Protein AF-A0A4Z2ER16-F1 (afdb_monomer_lite)

InterPro domains:
  IPR020846 Major facilitator superfamily domain [PS50850] (1-105)
  IPR036259 MFS transporter superfamily [G3DSA:1.20.1250.20] (1-100)
  IPR036259 MFS transporter superfamily [SSF103473] (2-90)

Sequence (105 aa):
MLLVCGCLVNGPYSL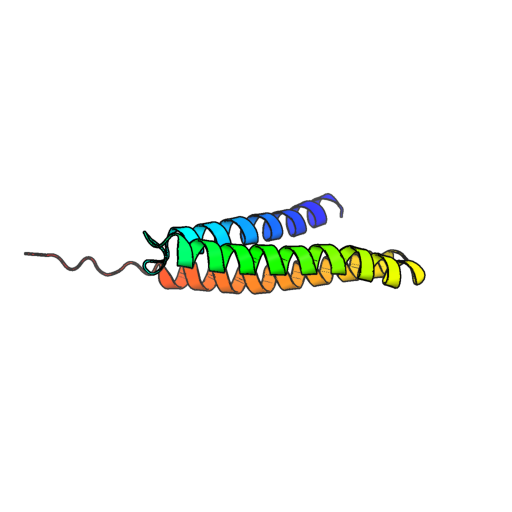ITTAVSADLGTHKSLKGNARALSTVTAIIDGTGSVGAALGPLLAGLLSAGGWDRVFYMLMAADFLALLTLLRLVTKELSSNKPRPISAVE

Structure (mmCIF, N/CA/C/O backbone):
data_AF-A0A4Z2ER16-F1
#
_entry.id   AF-A0A4Z2ER16-F1
#
loop_
_atom_site.group_PDB
_atom_site.id
_atom_site.type_symbol
_atom_site.label_atom_id
_atom_site.label_alt_id
_atom_site.label_comp_id
_atom_site.label_asym_id
_atom_site.label_entity_id
_atom_site.label_seq_id
_atom_site.pdbx_PDB_ins_code
_atom_site.Cartn_x
_atom_site.Cartn_y
_atom_site.Cartn_z
_atom_site.occupancy
_atom_site.B_iso_or_equiv
_atom_site.auth_seq_id
_atom_site.auth_comp_id
_atom_site.auth_asym_id
_atom_site.auth_atom_id
_atom_site.pdbx_PDB_model_num
ATOM 1 N N . MET A 1 1 ? -5.107 2.910 -23.172 1.00 51.16 1 MET A N 1
ATOM 2 C CA . MET A 1 1 ? -4.344 2.265 -22.077 1.00 51.16 1 MET A CA 1
ATOM 3 C C . MET A 1 1 ? -4.287 3.121 -20.820 1.00 51.16 1 MET A C 1
ATOM 5 O O . MET A 1 1 ? -4.714 2.629 -19.791 1.00 51.16 1 MET A O 1
ATOM 9 N N . LEU A 1 2 ? -3.868 4.392 -20.888 1.00 55.12 2 LEU A N 1
ATOM 10 C CA . LEU A 1 2 ? -3.733 5.264 -19.704 1.00 55.12 2 LEU A CA 1
ATOM 11 C C . LEU A 1 2 ? -5.012 5.442 -18.872 1.00 55.12 2 LEU A C 1
ATOM 13 O O . LEU A 1 2 ? -4.923 5.512 -17.657 1.00 55.12 2 LEU A O 1
ATOM 17 N N . LEU A 1 3 ? -6.192 5.471 -19.497 1.00 53.72 3 LEU A N 1
ATOM 18 C CA . LEU A 1 3 ? -7.464 5.614 -18.776 1.00 53.72 3 LEU A CA 1
ATOM 19 C C . LEU A 1 3 ? -7.849 4.332 -18.018 1.00 53.72 3 LEU A C 1
ATOM 21 O O . LEU A 1 3 ? -8.266 4.396 -16.869 1.00 53.72 3 LEU A O 1
ATOM 25 N N . VAL A 1 4 ? -7.620 3.162 -18.626 1.00 55.75 4 VAL A N 1
ATOM 26 C CA . VAL A 1 4 ? -7.838 1.862 -17.971 1.00 55.75 4 VAL A CA 1
ATOM 27 C C . VAL A 1 4 ? -6.829 1.666 -16.844 1.00 55.75 4 VAL A C 1
ATOM 29 O O . VAL A 1 4 ? -7.241 1.353 -15.736 1.00 55.75 4 VAL A O 1
ATOM 32 N N . CYS A 1 5 ? -5.540 1.933 -17.080 1.00 57.22 5 CYS A N 1
ATOM 33 C CA . CYS A 1 5 ? -4.525 1.911 -16.025 1.00 57.22 5 CYS A CA 1
ATOM 34 C C . CYS A 1 5 ? -4.851 2.935 -14.925 1.00 57.22 5 CYS A C 1
ATOM 36 O O . CYS A 1 5 ? -4.865 2.592 -13.758 1.00 57.22 5 CYS A O 1
ATOM 38 N N . GLY A 1 6 ? -5.221 4.170 -15.262 1.00 56.69 6 GLY A N 1
ATOM 39 C CA . GLY A 1 6 ? -5.568 5.195 -14.276 1.00 56.69 6 GLY A CA 1
ATOM 40 C C . GLY A 1 6 ? -6.729 4.788 -13.365 1.00 56.69 6 GLY A C 1
ATOM 41 O O . GLY A 1 6 ? -6.626 4.948 -12.150 1.00 56.69 6 GLY A O 1
ATOM 42 N N . CYS A 1 7 ? -7.795 4.210 -13.928 1.00 59.00 7 CYS A N 1
ATOM 43 C CA . CYS A 1 7 ? -8.937 3.708 -13.160 1.00 59.00 7 CYS A CA 1
ATOM 44 C C . CYS A 1 7 ? -8.593 2.464 -12.328 1.00 59.00 7 CYS A C 1
ATOM 46 O O . CYS A 1 7 ? -8.994 2.384 -11.168 1.00 59.00 7 CYS A O 1
ATOM 48 N N . LEU A 1 8 ? -7.847 1.508 -12.896 1.00 57.34 8 LEU A N 1
ATOM 49 C CA . LEU A 1 8 ? -7.492 0.259 -12.214 1.00 57.34 8 LEU A CA 1
ATOM 50 C C . LEU A 1 8 ? -6.417 0.440 -11.138 1.00 57.34 8 LEU A C 1
ATOM 52 O O . LEU A 1 8 ? -6.278 -0.443 -10.309 1.00 57.34 8 LEU A O 1
ATOM 56 N N . VAL A 1 9 ? -5.681 1.553 -11.145 1.00 53.84 9 VAL A N 1
ATOM 57 C CA . VAL A 1 9 ? -4.614 1.851 -10.176 1.00 53.84 9 VAL A CA 1
ATOM 58 C C . VAL A 1 9 ? -5.097 2.811 -9.085 1.00 53.84 9 VAL A C 1
ATOM 60 O O . VAL A 1 9 ? -4.944 2.525 -7.898 1.00 53.84 9 VAL A O 1
ATOM 63 N N . ASN A 1 10 ? -5.783 3.907 -9.440 1.00 59.75 10 ASN A N 1
ATOM 64 C CA . ASN A 1 10 ? -6.341 4.815 -8.426 1.00 59.75 10 ASN A CA 1
ATOM 65 C C . ASN A 1 10 ? -7.517 4.203 -7.657 1.00 59.75 10 ASN A C 1
ATOM 67 O O . ASN A 1 10 ? -7.690 4.506 -6.478 1.00 59.75 10 ASN A O 1
ATOM 71 N N . GLY A 1 11 ? -8.316 3.343 -8.299 1.00 63.34 11 GLY A N 1
ATOM 72 C CA . GLY A 1 11 ? -9.445 2.669 -7.657 1.00 63.34 11 GLY A CA 1
ATOM 73 C C . GLY A 1 11 ? -9.013 1.846 -6.435 1.00 63.34 11 GLY A C 1
ATOM 74 O O . GLY A 1 11 ? -9.456 2.144 -5.328 1.00 63.34 11 GLY A O 1
ATOM 75 N N . PRO A 1 12 ? -8.108 0.860 -6.585 1.00 63.56 12 PRO A N 1
ATOM 76 C CA . PRO A 1 12 ? -7.568 0.074 -5.478 1.00 63.56 12 PRO A CA 1
ATOM 77 C C . PRO A 1 12 ? -6.852 0.915 -4.426 1.00 63.56 12 PRO A C 1
ATOM 79 O O . PRO A 1 12 ? -7.098 0.730 -3.238 1.00 63.56 12 PRO A O 1
ATOM 82 N N . TYR A 1 13 ? -6.015 1.871 -4.837 1.00 59.47 13 TYR A N 1
ATOM 83 C CA . TYR A 1 13 ? -5.285 2.721 -3.896 1.00 59.47 13 TYR A CA 1
ATOM 84 C C . TYR A 1 13 ? -6.242 3.517 -2.991 1.00 59.47 13 TYR A C 1
ATOM 86 O O . TYR A 1 13 ? -6.077 3.553 -1.770 1.00 59.47 13 TYR A O 1
ATOM 94 N N . SER A 1 14 ? -7.309 4.074 -3.577 1.00 59.22 14 SER A N 1
ATOM 95 C CA . SER A 1 14 ? -8.365 4.786 -2.849 1.00 59.22 14 SER A CA 1
ATOM 96 C C . SER A 1 14 ? -9.211 3.847 -1.973 1.00 59.22 14 SER A C 1
ATOM 98 O O . SER A 1 14 ? -9.604 4.211 -0.863 1.00 59.22 14 SER A O 1
ATOM 100 N N . LEU A 1 15 ? -9.429 2.601 -2.408 1.00 62.25 15 LEU A N 1
ATOM 101 C CA . LEU A 1 15 ? -10.147 1.588 -1.631 1.00 62.25 15 LEU A CA 1
ATOM 102 C C . LEU A 1 15 ? -9.343 1.075 -0.429 1.00 62.25 15 LEU A C 1
ATOM 104 O O . LEU A 1 15 ? -9.939 0.868 0.622 1.00 62.25 15 LEU A O 1
ATOM 108 N N . ILE A 1 16 ? -8.018 0.916 -0.535 1.00 67.38 16 ILE A N 1
ATOM 109 C CA . ILE A 1 16 ? -7.166 0.480 0.588 1.00 67.38 16 ILE A CA 1
ATOM 110 C C . ILE A 1 16 ? -7.226 1.498 1.720 1.00 67.38 16 ILE A C 1
ATOM 112 O O . ILE A 1 16 ? -7.519 1.130 2.855 1.00 67.38 16 ILE A O 1
ATOM 116 N N . THR A 1 17 ? -6.994 2.780 1.419 1.00 66.69 17 THR A N 1
ATOM 117 C CA . THR A 1 17 ? -7.016 3.820 2.456 1.00 66.69 17 THR A CA 1
ATOM 118 C C . THR A 1 17 ? -8.404 3.959 3.079 1.00 66.69 17 THR A C 1
ATOM 120 O O . THR A 1 17 ? -8.508 4.055 4.298 1.00 66.69 17 THR A O 1
ATOM 123 N N . THR A 1 18 ? -9.471 3.854 2.281 1.00 62.41 18 THR A N 1
ATOM 124 C CA . THR A 1 18 ? -10.851 3.953 2.778 1.00 62.41 18 THR A CA 1
ATOM 125 C C . THR A 1 18 ? -11.237 2.749 3.636 1.00 62.41 18 THR A C 1
ATOM 127 O O . THR A 1 18 ? -11.817 2.919 4.707 1.00 62.41 18 THR A O 1
ATOM 130 N N . ALA A 1 19 ? -10.896 1.535 3.201 1.00 63.19 19 ALA A N 1
ATOM 131 C CA . ALA A 1 19 ? -11.230 0.314 3.923 1.00 63.19 19 ALA A CA 1
ATOM 132 C C . ALA A 1 19 ? -10.445 0.202 5.234 1.00 63.19 19 ALA A C 1
ATOM 134 O O . ALA A 1 19 ? -11.027 -0.122 6.262 1.00 63.19 19 ALA A O 1
ATOM 135 N N . VAL A 1 20 ? -9.158 0.558 5.232 1.00 66.75 20 VAL A N 1
ATOM 136 C CA . VAL A 1 20 ? -8.333 0.584 6.447 1.00 66.75 20 VAL A CA 1
ATOM 137 C C . VAL A 1 20 ? -8.842 1.638 7.436 1.00 66.75 20 VAL A C 1
ATOM 139 O O . VAL A 1 20 ? -8.977 1.341 8.621 1.00 66.75 20 VAL A O 1
ATOM 142 N N . SER A 1 21 ? -9.203 2.842 6.973 1.00 64.44 21 SER A N 1
ATOM 143 C CA . SER A 1 21 ? -9.812 3.868 7.835 1.00 64.44 21 SER A CA 1
ATOM 144 C C . SER A 1 21 ? -11.179 3.451 8.391 1.00 64.44 21 SER A C 1
ATOM 146 O O . SER A 1 21 ? -11.470 3.720 9.557 1.00 64.44 21 SER A O 1
ATOM 148 N N . ALA A 1 22 ? -12.012 2.775 7.595 1.00 60.75 22 ALA A N 1
ATOM 149 C CA . ALA A 1 22 ? -13.317 2.278 8.032 1.00 60.75 22 ALA A CA 1
ATOM 150 C C . ALA A 1 22 ? -13.200 1.124 9.046 1.00 60.75 22 ALA A C 1
ATOM 152 O O . ALA A 1 22 ? -13.927 1.104 10.045 1.00 60.75 22 ALA A O 1
ATOM 153 N N . ASP A 1 23 ? -12.259 0.201 8.835 1.00 62.28 23 ASP A N 1
ATOM 154 C CA . ASP A 1 23 ? -12.022 -0.946 9.719 1.00 62.28 23 ASP A CA 1
ATOM 155 C C . ASP A 1 23 ? -11.471 -0.484 11.083 1.00 62.28 23 ASP A C 1
ATOM 157 O O . ASP A 1 23 ? -11.958 -0.879 12.144 1.00 62.28 23 ASP A O 1
ATOM 161 N N . LEU A 1 24 ? -10.557 0.493 11.078 1.00 58.19 24 LEU A N 1
ATOM 162 C CA . LEU A 1 24 ? -10.062 1.159 12.289 1.00 58.19 24 LEU A CA 1
ATOM 163 C C . LEU A 1 24 ? -11.132 1.967 13.032 1.00 58.19 24 LEU A C 1
ATOM 165 O O . LEU A 1 24 ? -11.155 1.975 14.264 1.00 58.19 24 LEU A O 1
ATOM 169 N N . GLY A 1 25 ? -12.022 2.640 12.298 1.00 55.59 25 GLY A N 1
ATOM 170 C CA . GLY A 1 25 ? -13.083 3.472 12.869 1.00 55.59 25 GLY A CA 1
ATOM 171 C C . GLY A 1 25 ? -14.230 2.684 13.513 1.00 55.59 25 GLY A C 1
ATOM 172 O O . GLY A 1 25 ? -14.931 3.214 14.379 1.00 55.59 25 GLY A O 1
ATOM 173 N N . THR A 1 26 ? -14.430 1.420 13.125 1.00 55.59 26 THR A N 1
ATOM 174 C CA . THR A 1 26 ? -15.575 0.601 13.566 1.00 55.59 26 THR A CA 1
ATOM 175 C C . THR A 1 26 ? -15.205 -0.538 14.523 1.00 55.59 26 THR A C 1
ATOM 177 O O . THR A 1 26 ? -16.089 -1.074 15.204 1.00 55.59 26 THR A O 1
ATOM 180 N N . HIS A 1 27 ? -13.916 -0.864 14.678 1.00 56.16 27 HIS A N 1
ATOM 181 C CA . HIS A 1 27 ? -13.457 -1.925 15.577 1.00 56.16 27 HIS A CA 1
ATOM 182 C C . HIS A 1 27 ? -13.742 -1.607 17.062 1.00 56.16 27 HIS A C 1
ATOM 184 O O . HIS A 1 27 ? -13.197 -0.667 17.648 1.00 56.16 27 HIS A O 1
ATOM 190 N N . LYS A 1 28 ? -14.564 -2.440 17.723 1.00 54.34 28 LYS A N 1
ATOM 191 C CA . LYS A 1 28 ? -14.975 -2.258 19.137 1.00 54.34 28 LYS A CA 1
ATOM 192 C C . LYS A 1 28 ? -13.805 -2.175 20.129 1.00 54.34 28 LYS A C 1
ATOM 194 O O . LYS A 1 28 ? -13.955 -1.540 21.164 1.00 54.34 28 LYS A O 1
ATOM 199 N N . SER A 1 29 ? -12.656 -2.775 19.812 1.00 53.66 29 SER A N 1
ATOM 200 C CA . SER A 1 29 ? -11.444 -2.755 20.650 1.00 53.66 29 SER A CA 1
ATOM 201 C C . SER A 1 29 ? -10.678 -1.423 20.605 1.00 53.66 29 SER A C 1
ATOM 203 O O . SER A 1 29 ? -9.851 -1.165 21.476 1.00 53.66 29 SER A O 1
ATOM 205 N N . LEU A 1 30 ? -10.938 -0.588 19.591 1.00 53.53 30 LEU A N 1
ATOM 206 C CA . LEU A 1 30 ? -10.288 0.712 19.366 1.00 53.53 30 LEU A CA 1
ATOM 207 C C . LEU A 1 30 ? -11.242 1.889 19.621 1.00 53.53 30 LEU A C 1
ATOM 209 O O . LEU A 1 30 ? -10.801 3.014 19.861 1.00 53.53 30 LEU A O 1
ATOM 213 N N . LYS A 1 31 ? -12.554 1.624 19.632 1.00 54.00 31 LYS A N 1
ATOM 214 C CA 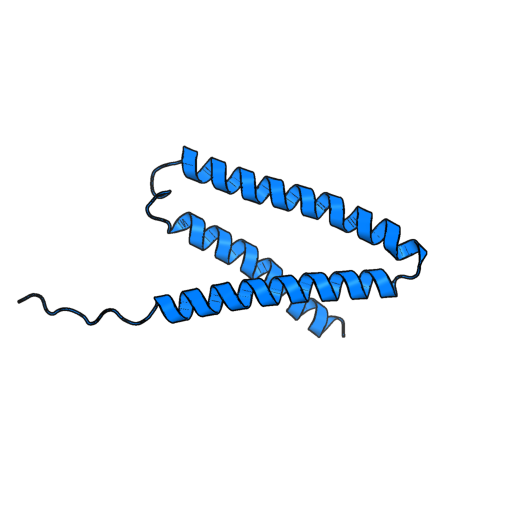. LYS A 1 31 ? -13.604 2.603 19.917 1.00 54.00 31 LYS A CA 1
ATOM 215 C C . LYS A 1 31 ? -13.487 3.114 21.362 1.00 54.00 31 LYS A C 1
ATOM 217 O O . LYS A 1 31 ? -13.904 2.448 22.302 1.00 54.00 31 LYS A O 1
ATOM 222 N N . GLY A 1 32 ? -12.900 4.301 21.525 1.00 61.69 32 GLY A N 1
ATOM 223 C CA . GLY A 1 32 ? -12.671 4.956 22.821 1.00 61.69 32 GLY A CA 1
ATOM 224 C C . GLY A 1 32 ? -11.259 4.792 23.401 1.00 61.69 32 GLY A C 1
ATOM 225 O O . GLY A 1 32 ? -10.945 5.446 24.390 1.00 61.69 32 GLY A O 1
ATOM 226 N N . ASN A 1 33 ? -10.379 3.991 22.782 1.00 65.25 33 ASN A N 1
ATOM 227 C CA . ASN A 1 33 ? -8.985 3.831 23.212 1.00 65.25 33 ASN A CA 1
ATOM 228 C C . ASN A 1 33 ? -8.022 4.449 22.185 1.00 65.25 33 ASN A C 1
ATOM 230 O O . ASN A 1 33 ? -7.500 3.770 21.298 1.00 65.25 33 ASN A O 1
ATOM 234 N N . ALA A 1 34 ? -7.764 5.751 22.344 1.00 67.88 34 ALA A N 1
ATOM 235 C CA . ALA A 1 34 ? -6.898 6.532 21.457 1.00 67.88 34 ALA A CA 1
ATOM 236 C C . ALA A 1 34 ? -5.473 5.962 21.324 1.00 67.88 34 ALA A C 1
ATOM 238 O O . ALA A 1 34 ? -4.842 6.126 20.283 1.00 67.88 34 ALA A O 1
ATOM 239 N N . ARG A 1 35 ? -4.971 5.259 22.348 1.00 71.44 35 ARG A N 1
ATOM 240 C CA . ARG A 1 35 ? -3.615 4.690 22.368 1.00 71.44 35 ARG A CA 1
ATOM 241 C C . ARG A 1 35 ? -3.484 3.453 21.482 1.00 71.44 35 ARG A C 1
ATOM 243 O O . ARG A 1 35 ? -2.470 3.265 20.814 1.00 71.44 35 ARG A O 1
ATOM 250 N N . ALA A 1 36 ? -4.506 2.603 21.472 1.00 73.06 36 ALA A N 1
ATOM 251 C CA . ALA A 1 36 ? -4.530 1.438 20.597 1.00 73.06 36 ALA A CA 1
ATOM 252 C C . ALA A 1 36 ? -4.738 1.865 19.134 1.00 73.06 36 ALA A C 1
ATOM 254 O O . ALA A 1 36 ? -4.055 1.357 18.249 1.00 73.06 36 ALA A O 1
ATOM 255 N N . LEU A 1 37 ? -5.603 2.858 18.894 1.00 69.56 37 LEU A N 1
ATOM 256 C CA . LEU A 1 37 ? -5.828 3.414 17.559 1.00 69.56 37 LEU A CA 1
ATOM 257 C C . LEU A 1 37 ? -4.548 4.052 17.000 1.00 69.56 37 LEU A C 1
ATOM 259 O O . LEU A 1 37 ? -4.155 3.735 15.883 1.00 69.56 37 LEU A O 1
ATOM 263 N N . SER A 1 38 ? -3.855 4.882 17.790 1.00 77.19 38 SER A N 1
ATOM 264 C CA . SER A 1 38 ? -2.610 5.526 17.352 1.00 77.19 38 SER A CA 1
ATOM 265 C C . SER A 1 38 ? -1.507 4.522 17.025 1.00 77.19 38 SER A C 1
ATOM 267 O O . SER A 1 38 ? -0.752 4.741 16.085 1.00 77.19 38 SER A O 1
ATOM 269 N N . THR A 1 39 ? -1.436 3.406 17.755 1.00 82.38 39 THR A N 1
ATOM 270 C CA . THR A 1 39 ? -0.454 2.345 17.494 1.00 82.38 39 THR A CA 1
ATOM 271 C C . THR A 1 39 ? -0.721 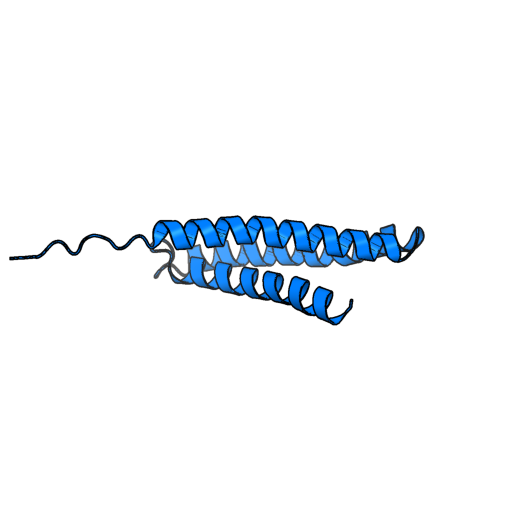1.670 16.152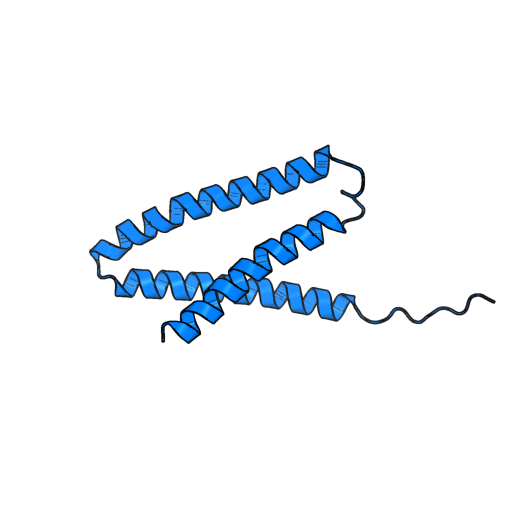 1.00 82.38 39 THR A C 1
ATOM 273 O O . THR A 1 39 ? 0.209 1.470 15.374 1.00 82.38 39 THR A O 1
ATOM 276 N N . VAL A 1 40 ? -1.982 1.355 15.840 1.00 77.75 40 VAL A N 1
ATOM 277 C CA . VAL A 1 40 ? -2.317 0.735 14.549 1.00 77.75 40 VAL A CA 1
ATOM 278 C C . VAL A 1 40 ? -2.113 1.724 13.400 1.00 77.75 40 VAL A C 1
ATOM 280 O O . VAL A 1 40 ? -1.531 1.352 12.383 1.00 77.75 40 VAL A O 1
ATOM 283 N N . THR A 1 41 ? -2.484 2.9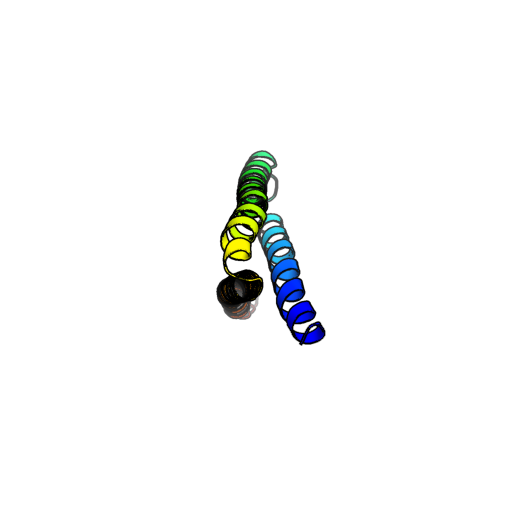95 13.580 1.00 81.38 41 THR A N 1
ATOM 284 C CA . THR A 1 41 ? -2.190 4.053 12.602 1.00 81.38 41 THR A CA 1
ATOM 285 C C . THR A 1 41 ? -0.688 4.205 12.375 1.00 81.38 41 THR A C 1
ATOM 287 O O . THR A 1 41 ? -0.264 4.279 11.228 1.00 81.38 41 THR A O 1
ATOM 290 N N . ALA A 1 42 ? 0.128 4.182 13.434 1.00 83.31 42 ALA A N 1
ATOM 291 C CA . ALA A 1 42 ? 1.582 4.267 13.319 1.00 83.31 42 ALA A CA 1
ATOM 292 C C . ALA A 1 42 ? 2.183 3.071 12.562 1.00 83.31 42 ALA A C 1
ATOM 294 O O . ALA A 1 42 ? 3.134 3.244 11.804 1.00 83.31 42 ALA A O 1
ATOM 295 N N . ILE A 1 43 ? 1.624 1.866 12.721 1.00 84.25 43 ILE A N 1
ATOM 296 C CA . ILE A 1 43 ? 2.044 0.692 11.943 1.00 84.25 43 ILE A CA 1
ATOM 297 C C . ILE A 1 43 ? 1.704 0.884 10.463 1.00 84.25 43 ILE A C 1
ATOM 299 O O . ILE A 1 43 ? 2.563 0.665 9.612 1.00 84.25 43 ILE A O 1
ATOM 303 N N . ILE A 1 44 ? 0.480 1.313 10.148 1.00 80.75 44 ILE A N 1
ATOM 304 C CA . ILE A 1 44 ? 0.053 1.536 8.760 1.00 80.75 44 ILE A CA 1
ATOM 305 C C . ILE A 1 44 ? 0.910 2.612 8.102 1.00 80.75 44 ILE A C 1
ATOM 307 O O . ILE A 1 44 ? 1.462 2.379 7.028 1.00 80.75 44 ILE A O 1
ATOM 311 N N . ASP A 1 45 ? 1.081 3.748 8.770 1.00 81.25 45 ASP A N 1
ATOM 312 C CA . ASP A 1 45 ? 1.887 4.862 8.278 1.00 81.25 45 ASP A CA 1
ATOM 313 C C . ASP A 1 45 ? 3.362 4.461 8.101 1.00 81.25 45 ASP A C 1
ATOM 315 O O . ASP A 1 45 ? 3.984 4.735 7.070 1.00 81.25 45 ASP A O 1
ATOM 319 N N . GLY A 1 46 ? 3.897 3.684 9.049 1.00 83.06 46 GLY A N 1
ATOM 320 C CA . GLY A 1 46 ? 5.230 3.093 8.953 1.00 83.06 46 GLY A CA 1
ATOM 321 C C . GLY A 1 46 ? 5.381 2.174 7.738 1.00 83.06 46 GLY A C 1
ATOM 322 O O . GLY A 1 46 ? 6.342 2.303 6.979 1.00 83.06 46 GLY A O 1
ATOM 323 N N . THR A 1 47 ? 4.418 1.278 7.495 1.00 84.31 47 THR A N 1
ATOM 324 C CA . THR A 1 47 ? 4.440 0.403 6.309 1.00 84.31 47 THR A CA 1
ATOM 325 C C . THR A 1 47 ? 4.281 1.179 4.999 1.00 84.31 47 THR A C 1
ATOM 327 O O . THR A 1 47 ? 4.956 0.858 4.019 1.00 84.31 47 THR A O 1
ATOM 330 N N . GLY A 1 48 ? 3.464 2.238 4.987 1.00 79.06 48 GLY A N 1
ATOM 331 C CA . GLY A 1 48 ? 3.309 3.138 3.844 1.00 79.06 48 GLY A CA 1
ATOM 332 C C . GLY A 1 48 ? 4.613 3.853 3.492 1.00 79.06 48 GLY A C 1
ATOM 333 O O . GLY A 1 48 ? 5.004 3.880 2.326 1.00 79.06 48 GLY A O 1
ATOM 334 N N . SER A 1 49 ? 5.344 4.335 4.501 1.00 82.81 49 SER A N 1
ATOM 335 C CA . SER A 1 49 ? 6.655 4.972 4.324 1.00 82.81 49 SER A CA 1
ATOM 336 C C . SER A 1 49 ? 7.708 4.016 3.749 1.00 82.81 49 SER A C 1
ATOM 338 O O . SER A 1 49 ? 8.487 4.405 2.879 1.00 82.81 49 SER A O 1
ATOM 340 N N . VAL A 1 50 ? 7.709 2.744 4.166 1.00 85.00 50 VAL A N 1
ATOM 341 C CA . VAL A 1 50 ? 8.596 1.719 3.583 1.00 85.00 50 VAL A CA 1
ATOM 342 C C . VAL A 1 50 ? 8.265 1.483 2.107 1.00 85.00 50 VAL A C 1
ATOM 344 O O . VAL A 1 50 ? 9.170 1.444 1.274 1.00 85.00 50 VAL A O 1
ATOM 347 N N . GLY A 1 51 ? 6.979 1.382 1.758 1.00 82.69 51 GLY A N 1
ATOM 348 C CA . GLY A 1 51 ? 6.541 1.274 0.363 1.00 82.69 51 GLY A CA 1
ATOM 349 C C . GLY A 1 51 ? 6.935 2.494 -0.477 1.00 82.69 51 GLY A C 1
ATOM 350 O O . GLY A 1 51 ? 7.444 2.338 -1.587 1.00 82.69 51 GLY A O 1
ATOM 351 N N . ALA A 1 52 ? 6.783 3.700 0.077 1.00 80.19 52 ALA A N 1
ATOM 352 C CA . ALA A 1 52 ? 7.160 4.955 -0.572 1.00 80.19 52 ALA A CA 1
ATOM 353 C C . ALA A 1 52 ? 8.675 5.084 -0.801 1.00 80.19 52 ALA A C 1
ATOM 355 O O . ALA A 1 52 ? 9.086 5.716 -1.770 1.00 80.19 52 ALA A O 1
ATOM 356 N N . ALA A 1 53 ? 9.506 4.465 0.043 1.00 86.88 53 ALA A N 1
ATOM 357 C CA . ALA A 1 53 ? 10.952 4.394 -0.162 1.00 86.88 53 ALA A CA 1
ATOM 358 C C . ALA A 1 53 ? 11.345 3.307 -1.182 1.00 86.88 53 ALA A C 1
ATOM 360 O O . ALA A 1 53 ? 12.210 3.527 -2.032 1.00 86.88 53 ALA A O 1
ATOM 361 N N . LEU A 1 54 ? 10.698 2.138 -1.124 1.00 83.75 54 LEU A N 1
ATOM 362 C CA . LEU A 1 54 ? 10.996 1.009 -2.010 1.00 83.75 54 LEU A CA 1
ATOM 363 C C . LEU A 1 54 ? 10.527 1.235 -3.450 1.00 83.75 54 LEU A C 1
ATOM 365 O O . LEU A 1 54 ? 11.212 0.802 -4.373 1.00 83.75 54 LEU A O 1
ATOM 369 N N . GLY A 1 55 ? 9.399 1.914 -3.663 1.00 84.12 55 GLY A N 1
ATOM 370 C CA . GLY A 1 55 ? 8.845 2.161 -4.998 1.00 84.12 55 GLY A CA 1
ATOM 371 C C . GLY A 1 55 ? 9.835 2.870 -5.934 1.00 84.12 55 GLY A C 1
ATOM 372 O O . GLY A 1 55 ? 10.192 2.306 -6.969 1.00 84.12 55 GLY A O 1
ATOM 373 N N . PRO A 1 56 ? 10.346 4.062 -5.572 1.00 86.00 56 PRO A N 1
ATOM 374 C CA . PRO A 1 56 ? 11.360 4.773 -6.348 1.00 86.00 56 PRO A CA 1
ATOM 375 C C . PRO A 1 56 ? 12.689 4.019 -6.449 1.00 86.00 56 PRO A C 1
ATOM 377 O O . PRO A 1 56 ? 13.326 4.065 -7.499 1.00 86.00 56 PRO A O 1
ATOM 380 N N . LEU A 1 57 ? 13.099 3.294 -5.400 1.00 86.81 57 LEU A N 1
ATOM 381 C CA . LEU A 1 57 ? 14.322 2.487 -5.422 1.00 86.81 57 LEU A CA 1
ATOM 382 C C . LEU A 1 57 ? 14.239 1.374 -6.479 1.00 86.81 57 LEU A C 1
ATOM 384 O O . LEU A 1 57 ? 15.139 1.232 -7.307 1.00 86.81 57 LEU A O 1
ATOM 388 N N . LEU A 1 58 ? 13.144 0.610 -6.482 1.00 82.69 58 LEU A N 1
ATOM 389 C CA . LEU A 1 58 ? 12.901 -0.451 -7.459 1.00 82.69 58 LEU A CA 1
ATOM 390 C C . LEU A 1 58 ? 12.684 0.120 -8.862 1.00 82.69 58 LEU A C 1
ATOM 392 O O . LEU A 1 58 ? 13.236 -0.416 -9.819 1.00 82.69 58 LEU A O 1
ATOM 396 N N . ALA A 1 59 ? 11.957 1.232 -8.991 1.00 83.94 59 ALA A N 1
ATOM 397 C CA . ALA A 1 59 ? 11.789 1.920 -10.268 1.00 83.94 59 ALA A CA 1
ATOM 398 C C . ALA A 1 59 ? 13.137 2.393 -10.839 1.00 83.94 59 ALA A C 1
ATOM 400 O O . ALA A 1 59 ? 13.392 2.207 -12.026 1.00 83.94 59 ALA A O 1
ATOM 401 N N . GLY A 1 60 ? 14.026 2.935 -10.000 1.00 84.75 60 GLY A N 1
ATOM 402 C CA . GLY A 1 60 ? 15.372 3.353 -10.395 1.00 84.75 60 GLY A CA 1
ATOM 403 C C . GLY A 1 60 ? 16.247 2.183 -10.848 1.00 84.75 60 GLY A C 1
ATOM 404 O O . GLY A 1 60 ? 16.871 2.255 -11.904 1.00 84.75 60 GLY A O 1
ATOM 405 N N . LEU A 1 61 ? 16.239 1.076 -10.098 1.00 86.00 61 LEU A N 1
ATOM 406 C CA . LEU A 1 61 ? 16.987 -0.141 -10.442 1.00 86.00 61 LEU A CA 1
ATOM 407 C C . LEU A 1 61 ? 16.467 -0.810 -11.725 1.00 86.00 61 LEU A C 1
ATOM 409 O O . LEU A 1 61 ? 17.255 -1.279 -12.544 1.00 86.00 61 LEU A O 1
ATOM 413 N N . LEU A 1 62 ? 15.147 -0.852 -11.919 1.00 84.25 62 LEU A N 1
ATOM 414 C CA . LEU A 1 62 ? 14.516 -1.495 -13.075 1.00 84.25 62 LEU A CA 1
ATOM 415 C C . LEU A 1 62 ? 14.562 -0.626 -14.339 1.00 84.25 62 LEU A C 1
ATOM 417 O O . LEU A 1 62 ? 14.613 -1.177 -15.439 1.00 84.25 62 LEU A O 1
ATOM 421 N N . SER A 1 63 ? 14.599 0.704 -14.194 1.00 84.38 63 SER A N 1
ATOM 422 C CA . SER A 1 63 ? 14.699 1.651 -15.315 1.00 84.38 63 SER A CA 1
ATOM 423 C C . SER A 1 63 ? 15.994 1.476 -16.119 1.00 84.38 63 SER A C 1
ATOM 425 O O . SER A 1 63 ? 15.990 1.646 -17.338 1.00 84.38 63 SER A O 1
ATOM 427 N N . ALA A 1 64 ? 17.075 0.998 -15.486 1.00 78.25 64 ALA A N 1
ATOM 428 C CA . ALA A 1 64 ? 18.330 0.667 -16.168 1.00 78.25 64 ALA A CA 1
ATOM 429 C C . ALA A 1 64 ? 18.173 -0.404 -17.272 1.00 78.25 64 ALA A C 1
ATOM 431 O O . ALA A 1 64 ? 18.964 -0.441 -18.210 1.00 78.25 64 ALA A O 1
ATOM 432 N N . GLY A 1 65 ? 17.152 -1.266 -17.178 1.00 74.62 65 GLY A N 1
ATOM 433 C CA . GLY A 1 65 ? 16.841 -2.315 -18.156 1.00 74.62 65 GLY A CA 1
ATOM 434 C C . GLY A 1 65 ? 15.670 -1.994 -19.091 1.00 74.62 65 GLY A C 1
ATOM 435 O O . GLY A 1 65 ? 15.182 -2.913 -19.755 1.00 74.62 65 GLY A O 1
ATOM 436 N N . GLY A 1 66 ? 15.202 -0.740 -19.111 1.00 83.69 66 GLY A N 1
ATOM 437 C CA . GLY A 1 66 ? 14.072 -0.262 -19.910 1.00 83.69 66 GLY A CA 1
ATOM 438 C C . GLY A 1 66 ? 12.813 0.024 -19.083 1.00 83.69 66 GLY A C 1
ATOM 439 O O . GLY A 1 66 ? 12.457 -0.718 -18.166 1.00 83.69 66 GLY A O 1
ATOM 440 N N . TRP A 1 67 ? 12.101 1.094 -19.449 1.00 83.19 67 TRP A N 1
ATOM 441 C CA . TRP A 1 67 ? 10.892 1.558 -18.755 1.00 83.19 67 TRP A CA 1
ATOM 442 C C . TRP A 1 67 ? 9.749 0.537 -18.746 1.00 83.19 67 TRP A C 1
ATOM 444 O O . TRP A 1 67 ? 8.944 0.537 -17.816 1.00 83.19 67 TRP A O 1
ATOM 454 N N . ASP A 1 68 ? 9.721 -0.394 -19.701 1.00 83.00 68 ASP A N 1
ATOM 455 C CA . ASP A 1 68 ? 8.741 -1.484 -19.739 1.00 83.00 68 ASP A CA 1
ATOM 456 C C . ASP A 1 68 ? 8.754 -2.320 -18.454 1.00 83.00 68 ASP A C 1
ATOM 458 O O . ASP A 1 68 ? 7.700 -2.690 -17.943 1.00 83.00 68 ASP A O 1
ATOM 462 N N . ARG A 1 69 ? 9.932 -2.562 -17.859 1.00 80.50 69 ARG A N 1
ATOM 463 C CA . ARG A 1 69 ? 10.054 -3.315 -16.598 1.00 80.50 69 ARG A CA 1
ATOM 464 C C . ARG A 1 69 ? 9.433 -2.571 -15.422 1.00 80.50 69 ARG A C 1
ATOM 466 O O . ARG A 1 69 ? 8.836 -3.201 -14.553 1.00 80.50 69 ARG A O 1
ATOM 473 N N . VAL A 1 70 ? 9.543 -1.244 -15.411 1.00 84.12 70 VAL A N 1
ATOM 474 C CA . VAL A 1 70 ? 8.901 -0.391 -14.404 1.00 84.12 70 VAL A CA 1
ATOM 475 C C . VAL A 1 70 ? 7.383 -0.454 -14.572 1.00 84.12 70 VAL A C 1
ATOM 477 O O . VAL A 1 70 ? 6.670 -0.635 -13.589 1.00 84.12 70 VAL A O 1
ATOM 480 N N . PHE A 1 71 ? 6.878 -0.403 -15.808 1.00 81.50 71 PHE A N 1
ATOM 481 C CA . PHE A 1 71 ? 5.445 -0.545 -16.073 1.00 81.50 71 PHE A CA 1
ATOM 482 C C . PHE A 1 71 ? 4.903 -1.926 -15.684 1.00 81.50 71 PHE A C 1
ATOM 484 O O . PHE A 1 71 ? 3.848 -1.999 -15.055 1.00 81.50 71 PHE A O 1
ATOM 491 N N . TYR A 1 72 ? 5.621 -3.012 -15.983 1.00 82.50 72 TYR A N 1
ATOM 492 C CA . TYR A 1 72 ? 5.235 -4.356 -15.539 1.00 82.50 72 TYR A CA 1
ATOM 493 C C . TYR A 1 72 ? 5.271 -4.502 -14.014 1.00 82.50 72 TYR A C 1
ATOM 495 O O . TYR A 1 72 ? 4.376 -5.123 -13.445 1.00 82.50 72 TYR A O 1
ATOM 503 N N . MET A 1 73 ? 6.261 -3.906 -13.343 1.00 85.69 73 MET A N 1
ATOM 504 C CA . MET A 1 73 ? 6.328 -3.869 -11.881 1.00 85.69 73 MET A CA 1
ATOM 505 C C . MET A 1 73 ? 5.110 -3.148 -11.284 1.00 85.69 73 MET A C 1
ATOM 507 O O . MET A 1 73 ? 4.496 -3.681 -10.363 1.00 85.69 73 MET A O 1
ATOM 511 N N . LEU A 1 74 ? 4.736 -1.979 -11.820 1.00 82.38 74 LEU A N 1
ATOM 512 C CA . LEU A 1 74 ? 3.553 -1.234 -11.374 1.00 82.38 74 LEU A CA 1
ATOM 513 C C . LEU A 1 74 ? 2.270 -2.050 -11.587 1.00 82.38 74 LEU A C 1
ATOM 515 O O . LEU A 1 74 ? 1.537 -2.287 -10.633 1.00 82.38 74 LEU A O 1
ATOM 519 N N . MET A 1 75 ? 2.062 -2.600 -12.790 1.00 83.81 75 MET A N 1
ATOM 520 C CA . MET A 1 75 ? 0.893 -3.445 -13.078 1.00 83.81 75 MET A CA 1
ATOM 521 C C . MET A 1 75 ? 0.801 -4.667 -12.153 1.00 83.81 75 MET A C 1
ATOM 523 O O . MET A 1 75 ? -0.294 -5.028 -11.724 1.00 83.81 75 MET A O 1
ATOM 527 N N . ALA A 1 76 ? 1.928 -5.310 -11.835 1.00 83.88 76 ALA A N 1
ATOM 528 C CA . ALA A 1 76 ? 1.958 -6.448 -10.921 1.00 83.88 76 ALA A CA 1
ATOM 529 C C . ALA A 1 76 ? 1.637 -6.041 -9.473 1.00 83.88 76 ALA A C 1
ATOM 531 O O . ALA A 1 76 ? 0.886 -6.747 -8.797 1.00 83.88 76 ALA A O 1
ATOM 532 N N . ALA A 1 77 ? 2.167 -4.907 -9.005 1.00 83.25 77 ALA A N 1
ATOM 533 C CA . ALA A 1 77 ? 1.866 -4.367 -7.681 1.00 83.25 77 ALA A CA 1
ATOM 534 C C . ALA A 1 77 ? 0.372 -4.026 -7.540 1.00 83.25 77 ALA A C 1
ATOM 536 O O . ALA A 1 77 ? -0.257 -4.418 -6.555 1.00 83.25 77 ALA A O 1
ATOM 537 N N . ASP A 1 78 ? -0.215 -3.396 -8.558 1.00 80.25 78 ASP A N 1
ATOM 538 C CA . ASP A 1 78 ? -1.637 -3.045 -8.586 1.00 80.25 78 ASP A CA 1
ATOM 539 C C . ASP A 1 78 ? -2.542 -4.277 -8.674 1.00 80.25 78 ASP A C 1
ATOM 541 O O . ASP A 1 78 ? -3.572 -4.350 -8.003 1.00 80.25 78 ASP A O 1
ATOM 545 N N . PHE A 1 79 ? -2.143 -5.297 -9.438 1.00 82.19 79 PHE A N 1
ATOM 546 C CA . PHE A 1 79 ? -2.859 -6.570 -9.477 1.00 82.19 79 PHE A CA 1
ATOM 547 C C . PHE A 1 79 ? -2.849 -7.274 -8.112 1.00 82.19 79 PHE A C 1
ATOM 549 O O . PHE A 1 79 ? -3.873 -7.800 -7.670 1.00 82.19 79 PHE A O 1
ATOM 556 N N . LEU A 1 80 ? -1.710 -7.258 -7.413 1.00 81.25 80 LEU A N 1
ATOM 557 C CA . LEU A 1 80 ? -1.590 -7.854 -6.085 1.00 81.25 80 LEU A CA 1
ATOM 558 C C . LEU A 1 80 ? -2.438 -7.096 -5.051 1.00 81.25 80 LEU A C 1
ATOM 560 O O . LEU A 1 80 ? -3.110 -7.726 -4.233 1.00 81.25 80 LEU A O 1
ATOM 564 N N . ALA A 1 81 ? -2.463 -5.763 -5.135 1.00 80.12 81 ALA A N 1
ATOM 565 C CA . ALA A 1 81 ? -3.339 -4.904 -4.341 1.00 80.12 81 ALA A CA 1
ATOM 566 C C . ALA A 1 81 ? -4.827 -5.181 -4.617 1.00 80.12 81 ALA A C 1
ATOM 568 O O . ALA A 1 81 ? -5.631 -5.297 -3.692 1.00 80.12 81 ALA A O 1
ATOM 569 N N . LEU A 1 82 ? -5.207 -5.358 -5.883 1.00 80.56 82 LEU A N 1
ATOM 570 C CA . LEU A 1 82 ? -6.574 -5.713 -6.254 1.00 80.56 82 LEU A CA 1
ATOM 571 C C . LEU A 1 82 ? -6.980 -7.082 -5.687 1.00 80.56 82 LEU A C 1
ATOM 573 O O . LEU A 1 82 ? -8.094 -7.236 -5.187 1.00 80.56 82 LEU A O 1
ATOM 577 N N . LEU A 1 83 ? -6.083 -8.072 -5.716 1.00 80.62 83 LEU A N 1
ATOM 578 C CA . LEU A 1 83 ? -6.348 -9.407 -5.175 1.00 80.62 83 LEU A CA 1
ATOM 579 C C . LEU A 1 83 ? -6.569 -9.382 -3.653 1.00 80.62 83 LEU A C 1
ATOM 581 O O . LEU A 1 83 ? -7.464 -10.065 -3.145 1.00 80.62 83 LEU A O 1
ATOM 585 N N . THR A 1 84 ? -5.770 -8.611 -2.911 1.00 79.88 84 THR A N 1
ATOM 586 C CA . THR A 1 84 ? -5.930 -8.483 -1.453 1.00 79.88 84 THR A CA 1
ATOM 587 C C . THR A 1 84 ? -7.213 -7.735 -1.093 1.00 79.88 84 THR A C 1
ATOM 589 O O . THR A 1 84 ? -7.926 -8.163 -0.182 1.00 79.88 84 THR A O 1
ATOM 592 N N . LEU A 1 85 ? -7.573 -6.701 -1.856 1.00 76.06 85 LEU A N 1
ATOM 593 C CA . LEU A 1 85 ? -8.845 -5.992 -1.712 1.00 76.06 85 LEU A CA 1
ATOM 594 C C . LEU A 1 85 ? -10.058 -6.859 -2.040 1.00 76.06 85 LEU A C 1
ATOM 596 O O . LEU A 1 85 ? -11.043 -6.815 -1.311 1.00 76.06 85 LEU A O 1
ATOM 600 N N . LEU A 1 86 ? -10.000 -7.670 -3.099 1.00 79.50 86 LEU A N 1
ATOM 601 C CA . LEU A 1 86 ? -11.081 -8.595 -3.450 1.00 79.50 86 LEU A CA 1
ATOM 602 C C . LEU A 1 86 ? -11.398 -9.534 -2.281 1.00 79.50 86 LEU A C 1
ATOM 604 O O . LEU A 1 86 ? -12.566 -9.728 -1.948 1.00 79.50 86 LEU A O 1
ATOM 608 N N . ARG A 1 87 ? -10.375 -10.056 -1.591 1.00 78.38 87 ARG A N 1
ATOM 609 C CA . ARG A 1 87 ? -10.584 -10.858 -0.374 1.00 78.38 87 ARG A CA 1
ATOM 610 C C . ARG A 1 87 ? -11.277 -10.062 0.730 1.00 78.38 87 ARG A C 1
ATOM 612 O O . ARG A 1 87 ? -12.204 -10.584 1.343 1.00 78.38 87 ARG A O 1
ATOM 619 N N . LEU A 1 88 ? -10.875 -8.813 0.958 1.00 76.12 88 LEU A N 1
ATOM 620 C CA . LEU A 1 88 ? -11.513 -7.951 1.954 1.00 76.12 88 LEU A CA 1
ATOM 621 C C . LEU A 1 88 ? -12.988 -7.695 1.615 1.00 76.12 88 LEU A C 1
ATOM 623 O O . LEU A 1 88 ? -13.857 -7.938 2.445 1.00 76.12 88 LEU A O 1
ATOM 627 N N . VAL A 1 89 ? -13.282 -7.314 0.370 1.00 79.88 89 VAL A N 1
ATOM 628 C CA . VAL A 1 89 ? -14.652 -7.072 -0.105 1.00 79.88 89 VAL A CA 1
ATOM 629 C C . VAL A 1 89 ? -15.511 -8.332 0.018 1.00 79.88 89 VAL A C 1
ATOM 631 O O . VAL A 1 89 ? -16.626 -8.262 0.525 1.00 79.88 89 VAL A O 1
ATOM 634 N N . THR A 1 90 ? -15.003 -9.505 -0.379 1.00 77.81 90 THR A N 1
ATOM 635 C CA . THR A 1 90 ? -15.755 -10.765 -0.218 1.00 77.81 90 THR A CA 1
ATOM 636 C C . THR A 1 90 ? -16.039 -11.094 1.248 1.00 77.81 90 THR A C 1
ATOM 638 O O . THR A 1 90 ? -17.127 -11.575 1.563 1.00 77.81 90 THR A O 1
ATOM 641 N N . LYS A 1 91 ? -15.106 -10.791 2.160 1.00 74.00 91 LYS A N 1
ATOM 642 C CA . LYS A 1 91 ? -15.297 -10.968 3.602 1.00 74.00 91 LYS A CA 1
ATOM 643 C C . LYS A 1 91 ? -16.370 -10.021 4.147 1.00 74.00 91 LYS A C 1
ATOM 645 O O . LYS A 1 91 ? -17.248 -10.484 4.870 1.00 74.00 91 LYS A O 1
ATOM 650 N N . GLU A 1 92 ? -16.343 -8.746 3.765 1.00 72.06 92 GLU A N 1
ATOM 651 C CA . GLU A 1 92 ? -17.360 -7.760 4.159 1.00 72.06 92 GLU A CA 1
ATOM 652 C C . GLU A 1 92 ? -18.756 -8.145 3.651 1.00 72.06 92 GLU A C 1
ATOM 654 O O . GLU A 1 92 ? -19.720 -8.187 4.418 1.00 72.06 92 GLU A O 1
ATOM 659 N N . LEU A 1 93 ? -18.862 -8.535 2.377 1.00 77.62 93 LEU A N 1
ATOM 660 C CA . LEU A 1 93 ? -20.123 -8.987 1.783 1.00 77.62 93 LEU A CA 1
ATOM 661 C C . LEU A 1 93 ? -20.664 -10.252 2.463 1.00 77.62 93 LEU A C 1
ATOM 663 O O . LEU A 1 93 ? -21.867 -10.362 2.692 1.00 77.62 93 LEU A O 1
ATOM 667 N N . SER A 1 94 ? -19.790 -11.196 2.822 1.00 72.50 94 SER A N 1
ATOM 668 C CA . SER A 1 94 ? -20.195 -12.432 3.498 1.00 72.50 94 SER A CA 1
ATOM 669 C C . SER A 1 94 ? -20.513 -12.230 4.988 1.00 72.50 94 SER A C 1
ATOM 671 O O . SER A 1 94 ? -21.298 -12.996 5.549 1.00 72.50 94 SER A O 1
ATOM 673 N N . SER A 1 95 ? -19.926 -11.214 5.629 1.00 61.44 95 SER A N 1
ATOM 674 C CA . SER A 1 95 ? -20.199 -10.817 7.018 1.00 61.44 95 SER A CA 1
ATOM 675 C C . SER A 1 95 ? -21.543 -10.091 7.154 1.00 61.44 95 SER A C 1
ATOM 677 O O . SER A 1 95 ? -22.237 -10.248 8.158 1.00 61.44 95 SER A O 1
ATOM 679 N N . ASN A 1 96 ? -21.978 -9.381 6.107 1.00 53.53 96 ASN A N 1
ATOM 680 C CA . ASN A 1 96 ? -23.254 -8.666 6.076 1.00 53.53 96 ASN A CA 1
ATOM 681 C C . ASN A 1 96 ? -24.475 -9.563 5.774 1.00 53.53 96 ASN A C 1
ATOM 683 O O . ASN A 1 96 ? -25.510 -9.081 5.309 1.00 53.53 96 ASN A O 1
ATOM 687 N N . LYS A 1 97 ? -24.391 -10.877 6.038 1.00 45.88 97 LYS A N 1
ATOM 688 C CA . LYS A 1 97 ? -25.580 -11.738 6.025 1.00 45.88 97 LYS A CA 1
ATOM 689 C C . LYS A 1 97 ? -26.548 -11.193 7.089 1.00 45.88 97 LYS A C 1
ATOM 691 O O . LYS A 1 97 ? -26.149 -11.106 8.254 1.00 45.88 97 LYS A O 1
ATOM 696 N N . PRO A 1 98 ? -27.787 -10.806 6.731 1.00 43.78 98 PRO A N 1
ATOM 697 C CA . PRO A 1 98 ? -28.718 -10.214 7.680 1.00 43.78 98 PRO A CA 1
ATOM 698 C C . PRO A 1 98 ? -28.914 -11.184 8.843 1.00 43.78 98 PRO A C 1
ATOM 700 O O . PRO A 1 98 ? -29.302 -12.338 8.645 1.00 43.78 98 PRO A O 1
ATOM 703 N N . ARG A 1 99 ? -28.603 -10.732 10.064 1.00 46.28 99 ARG A N 1
ATOM 704 C CA . ARG A 1 99 ? -29.019 -11.455 11.268 1.00 46.28 99 ARG A CA 1
ATOM 705 C C . ARG A 1 99 ? -30.544 -11.569 11.200 1.00 46.28 99 ARG A C 1
ATOM 707 O O . ARG A 1 99 ? -31.182 -10.538 10.977 1.00 46.28 99 ARG A O 1
ATOM 714 N N . PRO A 1 100 ? -31.136 -12.768 11.358 1.00 44.34 100 PRO A N 1
ATOM 715 C CA . PRO A 1 100 ? -32.580 -12.864 11.488 1.00 44.34 100 PRO A CA 1
ATOM 716 C C . PRO A 1 100 ? -32.979 -11.968 12.660 1.00 44.34 100 PRO A C 1
ATOM 718 O O . PRO A 1 100 ? -32.408 -12.077 13.746 1.00 44.34 100 PRO A O 1
ATOM 721 N N . ILE A 1 101 ? -33.883 -11.026 12.397 1.00 49.56 101 ILE A N 1
ATOM 722 C CA . ILE A 1 101 ? -34.496 -10.175 13.411 1.00 49.56 101 ILE A CA 1
ATOM 723 C C . ILE A 1 101 ? -35.194 -11.140 14.369 1.00 49.56 101 ILE A C 1
ATOM 725 O O . ILE A 1 101 ? -36.262 -11.661 14.059 1.00 49.56 101 ILE A O 1
ATOM 729 N N . SER A 1 102 ? -34.553 -11.459 15.494 1.00 48.28 102 SER A N 1
ATOM 730 C CA . SER A 1 102 ? -35.230 -12.126 16.595 1.00 48.28 102 SER A CA 1
ATOM 731 C C . SER A 1 102 ? -36.251 -11.125 17.113 1.00 48.28 102 SER A C 1
ATOM 733 O O . SER A 1 102 ? -35.876 -10.121 17.723 1.00 48.28 102 SER A O 1
ATOM 735 N N . ALA A 1 103 ? -37.516 -11.372 16.776 1.00 50.81 103 ALA A N 1
ATOM 736 C CA . ALA A 1 103 ? -38.661 -10.731 17.390 1.00 50.81 103 ALA A CA 1
ATOM 737 C C . ALA A 1 103 ? -38.480 -10.788 18.912 1.00 50.81 103 ALA A C 1
ATOM 739 O O . ALA A 1 103 ? -38.287 -11.867 19.473 1.00 50.81 103 ALA A O 1
ATOM 740 N N . VAL A 1 104 ? -38.453 -9.620 19.545 1.00 47.31 104 VAL A N 1
ATOM 741 C CA . VAL A 1 104 ? -38.556 -9.507 20.997 1.00 47.31 104 VAL A CA 1
ATOM 742 C C . VAL A 1 104 ? -40.032 -9.247 21.264 1.00 47.31 104 VAL A C 1
ATOM 744 O O . VAL A 1 104 ? -40.542 -8.185 20.902 1.00 47.31 104 VAL A O 1
ATOM 747 N N . GLU A 1 105 ? -40.691 -10.287 21.765 1.00 37.91 105 GLU A N 1
ATOM 748 C CA . GLU A 1 105 ? -41.990 -10.249 22.443 1.00 37.91 105 GLU A CA 1
ATOM 749 C C . GLU A 1 105 ? -41.823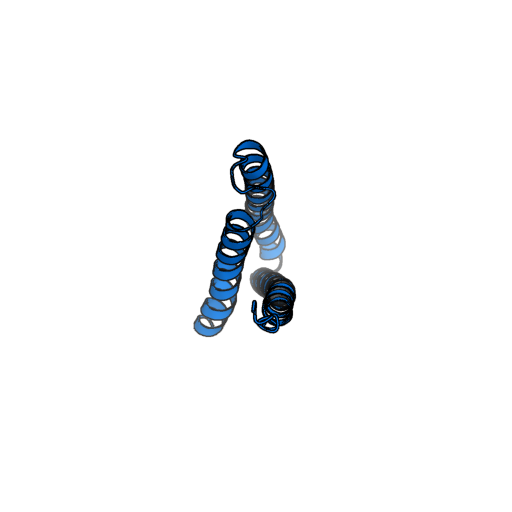 -9.654 23.849 1.00 37.91 105 GLU A C 1
ATOM 751 O O . GLU A 1 105 ? -40.754 -9.899 24.465 1.00 37.91 105 GLU A O 1
#

Secondary structure (DSSP, 8-state):
-HHHHHHHHHHHHHHHHHHHHHHHHH-TTTTT-HHHHHHHHHHHHHHHHHHHHHHHHHHHHHHTT-HHHHHHHHHHHHHHHHHHHHHHHHHHHHHTPPPP-----

Organism: NCBI:txid230148

pLDDT: mean 70.46, std 13.19, range [37.91, 86.88]

Radius of gyration: 18.8 Å; chains: 1; bounding box: 60×19×45 Å

Foldseek 3Di:
DCVVCVCLQVVLVVLVVVVLVVCLPPDPVNVPPVPVSVVVVCVVVVVVVVCVVVLVVVCVVQCVVPNVSNVVVSVVVSVVSVVVVVVVVVVVVVVVPPDPPPDDD